Protein AF-A0A447P3W0-F1 (afdb_monomer_lite)

Organism: Salmonella enterica I (NCBI:txid59201)

Structure (mmCIF, N/CA/C/O backbone):
data_AF-A0A447P3W0-F1
#
_entry.id   AF-A0A447P3W0-F1
#
loop_
_atom_site.group_PDB
_atom_site.id
_atom_site.type_symbol
_atom_site.label_atom_id
_atom_site.label_alt_id
_atom_site.label_comp_id
_atom_site.label_asym_id
_atom_site.label_entity_id
_atom_site.label_seq_id
_atom_site.pdbx_PDB_ins_code
_atom_site.Cartn_x
_atom_site.Cartn_y
_atom_site.Cartn_z
_atom_site.occupancy
_atom_site.B_iso_or_equiv
_atom_site.auth_seq_id
_atom_site.auth_comp_id
_atom_site.auth_asym_id
_atom_site.auth_atom_id
_atom_site.pdbx_PDB_model_num
ATOM 1 N N . MET A 1 1 ? 22.751 2.523 -17.530 1.00 81.81 1 MET A N 1
ATOM 2 C CA . MET A 1 1 ? 23.596 1.506 -18.201 1.00 81.81 1 MET A CA 1
ATOM 3 C C . MET A 1 1 ? 23.497 0.234 -17.376 1.00 81.81 1 MET A C 1
ATOM 5 O O . MET A 1 1 ? 23.217 0.352 -16.186 1.00 81.81 1 MET A O 1
ATOM 9 N N . TRP A 1 2 ? 23.641 -0.942 -17.986 1.00 95.31 2 TRP A N 1
ATOM 10 C CA . TRP A 1 2 ? 23.753 -2.184 -17.219 1.00 95.31 2 TRP A CA 1
ATOM 11 C C . TRP A 1 2 ? 24.996 -2.120 -16.327 1.00 95.31 2 TRP A C 1
ATOM 13 O O . TRP A 1 2 ? 26.063 -1.725 -16.800 1.00 95.31 2 TRP A O 1
ATOM 23 N N . ASP A 1 3 ? 24.832 -2.454 -15.055 1.00 95.94 3 ASP A N 1
ATOM 24 C CA . ASP A 1 3 ? 25.897 -2.592 -14.075 1.00 95.94 3 ASP A CA 1
ATOM 25 C C . ASP A 1 3 ? 26.142 -4.088 -13.848 1.00 95.94 3 ASP A C 1
ATOM 27 O O . ASP A 1 3 ? 25.291 -4.802 -13.315 1.00 95.94 3 ASP A O 1
ATOM 31 N N . ALA A 1 4 ? 27.287 -4.572 -14.330 1.00 96.94 4 ALA A N 1
ATOM 32 C CA . ALA A 1 4 ? 27.618 -5.992 -14.323 1.00 96.94 4 ALA A CA 1
ATOM 33 C C . ALA A 1 4 ? 27.918 -6.524 -12.917 1.00 96.94 4 ALA A C 1
ATOM 35 O O . ALA A 1 4 ? 27.646 -7.695 -12.661 1.00 96.94 4 ALA A O 1
ATOM 36 N N . ASP A 1 5 ? 28.416 -5.672 -12.017 1.00 95.50 5 ASP A N 1
ATOM 37 C CA . ASP A 1 5 ? 28.773 -6.075 -10.656 1.00 95.50 5 ASP A CA 1
ATOM 38 C C . ASP A 1 5 ? 27.517 -6.347 -9.823 1.00 95.50 5 ASP A C 1
ATOM 40 O O . ASP A 1 5 ? 27.468 -7.303 -9.050 1.00 95.50 5 ASP A O 1
ATOM 44 N N . SER A 1 6 ? 26.474 -5.532 -10.015 1.00 94.69 6 SER A N 1
ATOM 45 C CA . SER A 1 6 ? 25.175 -5.731 -9.364 1.00 94.69 6 SER A CA 1
ATOM 46 C C . SER A 1 6 ? 24.215 -6.617 -10.160 1.00 94.69 6 SER A C 1
ATOM 48 O O . SER A 1 6 ? 23.220 -7.076 -9.604 1.00 94.69 6 SER A O 1
ATOM 50 N N . GLY A 1 7 ? 24.478 -6.860 -11.447 1.00 97.12 7 GLY A N 1
ATOM 51 C CA . GLY A 1 7 ? 23.565 -7.587 -12.329 1.00 97.12 7 GLY A CA 1
ATOM 52 C C . GLY A 1 7 ? 22.234 -6.854 -12.534 1.00 97.12 7 GLY A C 1
ATOM 53 O O . GLY A 1 7 ? 21.188 -7.497 -12.617 1.00 97.12 7 GLY A O 1
ATOM 54 N N . THR A 1 8 ? 22.252 -5.515 -12.566 1.00 97.38 8 THR A N 1
ATOM 55 C CA . THR A 1 8 ? 21.040 -4.685 -12.680 1.00 97.38 8 THR A CA 1
ATOM 56 C C . THR A 1 8 ? 21.228 -3.474 -13.593 1.00 97.38 8 THR A C 1
ATOM 58 O O . THR A 1 8 ? 22.339 -3.074 -13.935 1.00 97.38 8 THR A O 1
ATOM 61 N N . PHE A 1 9 ? 20.127 -2.828 -13.986 1.00 97.38 9 PHE A N 1
ATOM 62 C CA . PHE A 1 9 ? 20.202 -1.480 -14.545 1.00 97.38 9 PHE A CA 1
ATOM 63 C C . PHE A 1 9 ? 20.397 -0.456 -13.425 1.00 97.38 9 PHE A C 1
ATOM 65 O O . PHE A 1 9 ? 19.538 -0.309 -12.558 1.00 97.38 9 PHE A O 1
ATOM 72 N N . SER A 1 10 ? 21.488 0.312 -13.482 1.00 96.75 10 SER A N 1
ATOM 73 C CA . SER A 1 10 ? 21.755 1.355 -12.488 1.00 96.75 10 SER A CA 1
ATOM 74 C C . SER A 1 10 ? 21.189 2.712 -12.909 1.00 96.75 10 SER A C 1
ATOM 76 O O . SER A 1 10 ? 21.472 3.218 -14.003 1.00 96.75 10 SER A O 1
ATOM 78 N N . ALA A 1 11 ? 20.421 3.317 -11.999 1.00 96.81 11 ALA A N 1
ATOM 79 C CA . ALA A 1 11 ? 19.974 4.709 -12.065 1.00 96.81 11 ALA A CA 1
ATOM 80 C C . ALA A 1 11 ? 20.942 5.682 -11.356 1.00 96.81 11 ALA A C 1
ATOM 82 O O . ALA A 1 11 ? 20.610 6.854 -11.176 1.00 96.81 11 ALA A O 1
ATOM 83 N N . SER A 1 12 ? 22.127 5.227 -10.930 1.00 96.50 12 SER A N 1
ATOM 84 C CA . SER A 1 12 ? 23.120 6.100 -10.299 1.00 96.50 12 SER A CA 1
ATOM 85 C C . SER A 1 12 ? 23.651 7.143 -11.284 1.00 96.50 12 SER A C 1
ATOM 87 O O . SER A 1 12 ? 23.972 6.834 -12.434 1.00 96.50 12 SER A O 1
ATOM 89 N N . ARG A 1 13 ? 23.768 8.392 -10.829 1.00 95.69 13 ARG A N 1
ATOM 90 C CA . ARG A 1 13 ? 24.454 9.471 -11.547 1.00 95.69 13 ARG A CA 1
ATOM 91 C C . ARG A 1 13 ? 25.444 10.130 -10.601 1.00 95.69 13 ARG A C 1
ATOM 93 O O . ARG A 1 13 ? 25.056 10.614 -9.542 1.00 95.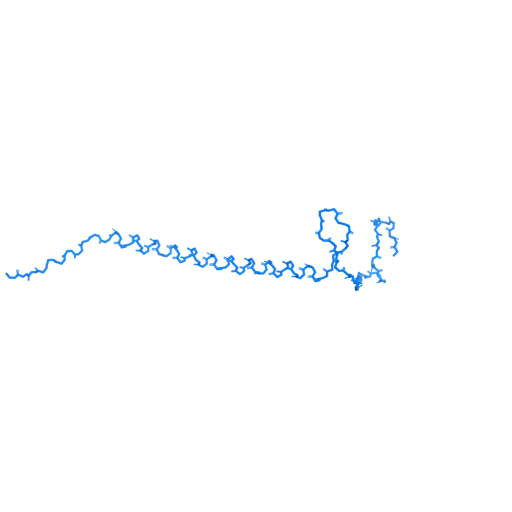69 13 ARG A O 1
ATOM 100 N N . ASN A 1 14 ? 26.720 10.135 -10.986 1.00 93.88 14 ASN A N 1
ATOM 101 C CA . ASN A 1 14 ? 27.826 10.676 -10.186 1.00 93.88 14 ASN A CA 1
ATOM 102 C C . ASN A 1 14 ? 27.884 10.105 -8.754 1.00 93.88 14 ASN A C 1
ATOM 104 O O . ASN A 1 14 ? 28.151 10.835 -7.805 1.00 93.88 14 ASN A O 1
ATOM 108 N N . GLY A 1 15 ? 27.596 8.808 -8.597 1.00 93.44 15 GLY A N 1
ATOM 109 C CA . GLY A 1 15 ? 27.630 8.118 -7.302 1.00 93.44 15 GLY A CA 1
ATOM 110 C C . GLY A 1 15 ? 26.354 8.240 -6.463 1.00 93.44 15 GLY A C 1
ATOM 111 O O . GLY A 1 15 ? 26.284 7.629 -5.402 1.00 93.44 15 GLY A O 1
ATOM 112 N N . SER A 1 16 ? 25.336 8.963 -6.937 1.00 96.62 16 SER A N 1
ATOM 113 C CA . SER A 1 16 ? 24.079 9.174 -6.210 1.00 96.62 16 SER A CA 1
ATOM 114 C C . SER A 1 16 ? 22.890 8.509 -6.898 1.00 96.62 16 SER A C 1
ATOM 116 O O . SER A 1 16 ? 22.750 8.565 -8.124 1.00 96.62 16 SER A O 1
ATOM 118 N N . ALA A 1 17 ? 21.982 7.935 -6.104 1.00 97.19 17 ALA A N 1
ATOM 119 C CA . ALA A 1 17 ? 20.698 7.443 -6.595 1.00 97.19 17 ALA A CA 1
ATOM 120 C C . ALA A 1 17 ? 19.890 8.587 -7.231 1.00 97.19 17 ALA A C 1
ATOM 122 O O . ALA A 1 17 ? 19.773 9.673 -6.663 1.00 97.19 17 ALA A O 1
ATOM 123 N N . SER A 1 18 ? 19.330 8.342 -8.416 1.00 97.75 18 SER A N 1
ATOM 124 C CA . SER A 1 18 ? 18.516 9.321 -9.143 1.00 97.75 18 SER A CA 1
ATOM 125 C C . SER A 1 18 ? 17.063 8.871 -9.240 1.00 97.75 18 SER A C 1
ATOM 127 O O . SER A 1 18 ? 16.771 7.678 -9.294 1.00 97.75 18 SER A O 1
ATOM 129 N N . LYS A 1 19 ? 16.143 9.837 -9.316 1.00 97.56 19 LYS A N 1
ATOM 130 C CA . LYS A 1 19 ? 14.733 9.564 -9.618 1.00 97.56 19 LYS A CA 1
ATOM 131 C C . LYS A 1 19 ? 14.568 9.121 -11.073 1.00 97.56 19 LYS A C 1
ATOM 133 O O . LYS A 1 19 ? 15.236 9.646 -11.964 1.00 97.56 19 LYS A O 1
ATOM 138 N N . ILE A 1 20 ? 13.602 8.236 -11.303 1.00 97.62 20 ILE A N 1
ATOM 139 C CA . ILE A 1 20 ? 13.040 7.938 -12.624 1.00 97.62 20 ILE A CA 1
ATOM 140 C C . ILE A 1 20 ? 11.649 8.581 -12.652 1.00 97.62 20 ILE A C 1
ATOM 142 O O . ILE A 1 20 ? 10.832 8.315 -11.776 1.00 97.62 20 ILE A O 1
ATOM 146 N N . THR A 1 21 ? 11.404 9.483 -13.604 1.00 98.19 21 THR A N 1
ATOM 147 C CA . THR A 1 21 ? 10.140 10.233 -13.734 1.00 98.19 21 THR A CA 1
ATOM 148 C C . THR A 1 21 ? 9.522 10.029 -15.117 1.00 98.19 21 THR A C 1
ATOM 150 O O . THR A 1 21 ? 10.156 9.435 -15.988 1.00 98.19 21 THR A O 1
ATOM 153 N N . ASN A 1 22 ? 8.297 10.530 -15.313 1.00 98.06 22 ASN A N 1
ATOM 154 C CA . ASN A 1 22 ? 7.465 10.321 -16.505 1.00 98.06 22 ASN A CA 1
ATOM 155 C C . ASN A 1 22 ? 7.158 8.835 -16.765 1.00 98.06 22 ASN A C 1
ATOM 157 O O . ASN A 1 22 ? 7.010 8.410 -17.908 1.00 98.06 22 ASN A O 1
ATOM 161 N N . LEU A 1 23 ? 7.071 8.050 -15.688 1.00 98.50 23 LEU A N 1
ATOM 162 C CA . LEU A 1 23 ? 6.646 6.658 -15.723 1.00 98.50 23 LEU A CA 1
ATOM 163 C C . LEU A 1 23 ? 5.113 6.606 -15.705 1.00 98.50 23 LEU A C 1
ATOM 165 O O . LEU A 1 23 ? 4.486 7.040 -14.732 1.00 98.50 23 LEU A O 1
ATOM 169 N N . ALA A 1 24 ? 4.516 6.090 -16.779 1.00 98.69 24 ALA A N 1
ATOM 170 C CA . ALA A 1 24 ? 3.093 5.764 -16.798 1.00 98.69 24 ALA A CA 1
ATOM 171 C C . ALA A 1 24 ? 2.770 4.725 -15.709 1.00 98.69 24 ALA A C 1
ATOM 173 O O . ALA A 1 24 ? 3.652 3.982 -15.287 1.00 98.69 24 ALA A O 1
ATOM 174 N N . ALA A 1 25 ? 1.525 4.688 -15.233 1.00 98.81 25 ALA A N 1
ATOM 175 C CA . ALA A 1 25 ? 1.123 3.696 -14.239 1.00 98.81 25 ALA A CA 1
ATOM 176 C C . ALA A 1 25 ? 1.297 2.280 -14.810 1.00 98.81 25 ALA A C 1
ATOM 178 O O . ALA A 1 25 ? 0.820 1.996 -15.910 1.00 98.81 25 ALA A O 1
ATOM 179 N N . GLY A 1 26 ? 1.987 1.419 -14.065 1.00 98.69 26 GLY A N 1
ATOM 180 C CA . GLY A 1 26 ? 2.213 0.032 -14.452 1.00 98.69 26 GLY A CA 1
ATOM 181 C C . GLY A 1 26 ? 0.957 -0.816 -14.278 1.00 98.69 26 GLY A C 1
ATOM 182 O O . GLY A 1 26 ? 0.092 -0.515 -13.450 1.00 98.69 26 GLY A O 1
ATOM 183 N N . THR A 1 27 ? 0.858 -1.908 -15.026 1.00 98.75 27 THR A N 1
ATOM 184 C CA . THR A 1 27 ? -0.245 -2.861 -14.879 1.00 98.75 27 THR A CA 1
ATOM 185 C C . THR A 1 27 ? -0.160 -3.568 -13.525 1.00 98.75 27 THR A C 1
ATOM 187 O O . THR A 1 27 ? 0.883 -4.117 -13.173 1.00 98.75 27 THR A O 1
ATOM 190 N N . LEU A 1 28 ? -1.262 -3.597 -12.768 1.00 98.19 28 LEU A N 1
ATOM 191 C CA . LEU A 1 28 ? -1.358 -4.330 -11.501 1.00 98.19 28 LEU A CA 1
ATOM 192 C C . LEU A 1 28 ? -1.996 -5.704 -11.738 1.00 98.19 28 LEU A C 1
ATOM 194 O O . LEU A 1 28 ? -3.210 -5.867 -11.636 1.00 98.19 28 LEU A O 1
ATOM 198 N N . ALA A 1 29 ? -1.159 -6.681 -12.079 1.00 98.56 29 ALA A N 1
ATOM 199 C CA . ALA A 1 29 ? -1.530 -8.080 -12.289 1.00 98.56 29 ALA A CA 1
ATOM 200 C C . ALA A 1 29 ? -0.454 -9.006 -11.697 1.00 98.56 29 ALA A C 1
ATOM 202 O O . ALA A 1 29 ? 0.684 -8.582 -11.499 1.00 98.56 29 ALA A O 1
ATOM 203 N N . ALA A 1 30 ? -0.814 -10.258 -11.400 1.00 98.44 30 ALA A N 1
ATOM 204 C CA . ALA A 1 30 ? 0.052 -11.200 -10.681 1.00 98.44 30 ALA A CA 1
ATOM 205 C C . ALA A 1 30 ? 1.377 -11.514 -11.403 1.00 98.44 30 ALA A C 1
ATOM 207 O O . ALA A 1 30 ? 2.368 -11.835 -10.754 1.00 98.44 30 ALA A O 1
ATOM 208 N N . ASP A 1 31 ? 1.388 -11.422 -12.728 1.00 98.31 31 ASP A N 1
ATOM 209 C CA . ASP A 1 31 ? 2.515 -11.707 -13.616 1.00 98.31 31 ASP A CA 1
ATOM 210 C C . ASP A 1 31 ? 3.102 -10.446 -14.278 1.00 98.31 31 ASP A C 1
ATOM 212 O O . ASP A 1 31 ? 3.948 -10.549 -15.166 1.00 98.31 31 ASP A O 1
ATOM 216 N N . SER A 1 32 ? 2.682 -9.252 -13.847 1.00 98.69 32 SER A N 1
ATOM 217 C CA . SER A 1 32 ? 3.179 -7.990 -14.398 1.00 98.69 32 SER A CA 1
ATOM 218 C C . SER A 1 32 ? 4.659 -7.774 -14.080 1.00 98.69 32 SER A C 1
ATOM 220 O O . SER A 1 32 ? 5.102 -7.928 -12.940 1.00 98.69 32 SER A O 1
ATOM 222 N N . THR A 1 33 ? 5.417 -7.346 -15.088 1.00 98.50 33 THR A N 1
ATOM 223 C CA . THR A 1 33 ? 6.808 -6.884 -14.950 1.00 98.50 33 THR A CA 1
ATOM 224 C C . THR A 1 33 ? 6.930 -5.366 -15.085 1.00 98.50 33 THR A C 1
ATOM 226 O O . THR A 1 33 ? 8.039 -4.845 -15.222 1.00 98.50 33 THR A O 1
ATOM 229 N N . ASP A 1 34 ? 5.802 -4.651 -15.097 1.00 98.81 34 ASP A N 1
ATOM 230 C CA . ASP A 1 34 ? 5.784 -3.198 -15.217 1.00 98.81 34 ASP A CA 1
ATOM 231 C C . ASP A 1 34 ? 6.285 -2.552 -13.921 1.00 98.81 34 ASP A C 1
ATOM 233 O O . ASP A 1 34 ? 5.908 -2.938 -12.812 1.00 98.81 34 ASP A O 1
ATOM 237 N N . ALA A 1 35 ? 7.107 -1.512 -14.049 1.00 98.56 35 ALA A N 1
ATOM 238 C CA . ALA A 1 35 ? 7.430 -0.670 -12.907 1.00 98.56 35 ALA A CA 1
ATOM 239 C C . ALA A 1 35 ? 6.183 0.111 -12.459 1.00 98.56 35 ALA A C 1
ATOM 241 O O . ALA A 1 35 ? 5.435 0.636 -13.284 1.00 98.56 35 ALA A O 1
ATOM 242 N N . VAL A 1 36 ? 5.994 0.240 -11.146 1.00 98.75 36 VAL A N 1
ATOM 243 C CA . VAL A 1 36 ? 4.936 1.075 -10.562 1.00 98.75 36 VAL A CA 1
ATOM 244 C C . VAL A 1 36 ? 5.442 2.490 -10.309 1.00 98.75 36 VAL A C 1
ATOM 246 O O . VAL A 1 36 ? 6.619 2.703 -10.007 1.00 98.75 36 VAL A O 1
ATOM 249 N N . ASN A 1 37 ? 4.553 3.473 -10.419 1.00 98.81 37 ASN A N 1
ATOM 250 C CA . ASN A 1 37 ? 4.883 4.869 -10.142 1.00 98.81 37 ASN A CA 1
ATOM 251 C C . ASN A 1 37 ? 4.318 5.337 -8.785 1.00 98.81 37 ASN A C 1
ATOM 253 O O . ASN A 1 37 ? 3.650 4.600 -8.059 1.00 98.81 37 ASN A O 1
ATOM 257 N N . GLY A 1 38 ? 4.590 6.598 -8.442 1.00 98.81 38 GLY A N 1
ATOM 258 C CA . GLY A 1 38 ? 4.179 7.175 -7.163 1.00 98.81 38 GLY A CA 1
ATOM 259 C C . GLY A 1 38 ? 2.665 7.283 -6.955 1.00 98.81 38 GLY A C 1
ATOM 260 O O . GLY A 1 38 ? 2.235 7.168 -5.813 1.00 98.81 38 GLY A O 1
ATOM 261 N N . SER A 1 39 ? 1.853 7.466 -8.006 1.00 98.81 39 SER A N 1
ATOM 262 C CA . SER A 1 39 ? 0.396 7.584 -7.831 1.00 98.81 39 SER A CA 1
ATOM 263 C C . SER A 1 39 ? -0.222 6.257 -7.396 1.00 98.81 39 SER A C 1
ATOM 265 O O . SER A 1 39 ? -1.075 6.238 -6.524 1.00 98.81 39 SER A O 1
ATOM 267 N N . GLN A 1 40 ? 0.272 5.131 -7.912 1.00 98.88 40 GLN A N 1
ATOM 268 C CA . GLN A 1 40 ? -0.224 3.806 -7.520 1.00 98.88 40 GLN A CA 1
ATOM 269 C C . GLN A 1 40 ? 0.091 3.471 -6.054 1.00 98.88 40 GLN A C 1
ATOM 271 O O . GLN A 1 40 ? -0.732 2.885 -5.346 1.00 98.88 40 GLN A O 1
ATOM 276 N N . LEU A 1 41 ? 1.287 3.851 -5.587 1.00 98.81 41 LEU A N 1
ATOM 277 C CA . LEU A 1 41 ? 1.649 3.709 -4.176 1.00 98.81 41 LEU A CA 1
ATOM 278 C C . LEU A 1 41 ? 0.823 4.655 -3.294 1.00 98.81 41 LEU A C 1
ATOM 280 O O . LEU A 1 41 ? 0.403 4.262 -2.211 1.00 98.81 41 LEU A O 1
ATOM 284 N N . PHE A 1 42 ? 0.556 5.873 -3.768 1.00 98.81 42 PHE A N 1
ATOM 285 C CA . PHE A 1 42 ? -0.302 6.830 -3.077 1.00 98.81 42 PHE A CA 1
ATOM 286 C C . PHE A 1 42 ? -1.734 6.297 -2.901 1.00 98.81 42 PHE A C 1
ATOM 288 O O . PHE A 1 42 ? -2.197 6.229 -1.768 1.00 98.81 42 PHE A O 1
ATOM 295 N N . ASP A 1 43 ? -2.373 5.794 -3.962 1.00 98.81 43 ASP A N 1
ATOM 296 C CA . ASP A 1 43 ? -3.718 5.194 -3.892 1.00 98.81 43 ASP A CA 1
ATOM 297 C C . ASP A 1 43 ? -3.776 4.009 -2.907 1.00 98.81 43 ASP A C 1
ATOM 299 O O . ASP A 1 43 ? -4.794 3.738 -2.266 1.00 98.81 43 ASP A O 1
ATOM 303 N N . THR A 1 44 ? -2.679 3.253 -2.803 1.00 98.81 44 THR A N 1
ATOM 304 C CA . THR A 1 44 ? -2.552 2.164 -1.825 1.00 98.81 44 THR A CA 1
ATOM 305 C C . THR A 1 44 ? -2.472 2.712 -0.402 1.00 98.81 44 THR A C 1
ATOM 307 O O . THR A 1 44 ? -3.154 2.196 0.483 1.00 98.81 44 THR A O 1
ATOM 310 N N . ASN A 1 45 ? -1.686 3.767 -0.180 1.00 98.88 45 ASN A N 1
ATOM 311 C CA . ASN A 1 45 ? -1.560 4.407 1.128 1.00 98.88 45 ASN A CA 1
ATOM 312 C C . ASN A 1 45 ? -2.883 5.033 1.589 1.00 98.88 45 ASN A C 1
ATOM 314 O O . ASN A 1 45 ? -3.242 4.852 2.745 1.00 98.88 45 ASN A O 1
ATOM 318 N N . GLU A 1 46 ? -3.664 5.651 0.698 1.00 98.88 46 GLU A N 1
ATOM 319 C CA . GLU A 1 46 ? -4.992 6.177 1.055 1.00 98.88 46 GLU A CA 1
ATOM 320 C C . GLU A 1 46 ? -5.929 5.075 1.576 1.00 98.88 46 GLU A C 1
ATOM 322 O O . GLU A 1 46 ? -6.648 5.265 2.558 1.00 98.88 46 GLU A O 1
ATOM 327 N N . LYS A 1 47 ? -5.887 3.878 0.974 1.00 98.81 47 LYS A N 1
ATOM 328 C CA . LYS A 1 47 ? -6.652 2.718 1.467 1.00 98.81 47 LYS A CA 1
ATOM 329 C C . LYS A 1 47 ? -6.161 2.242 2.837 1.00 98.81 47 LYS A C 1
ATOM 331 O O . LYS A 1 47 ? -6.966 1.805 3.655 1.00 98.81 47 LYS A O 1
ATOM 336 N N . VAL A 1 48 ? -4.855 2.315 3.100 1.00 98.94 48 VAL A N 1
ATOM 337 C CA . VAL A 1 48 ? -4.275 1.982 4.414 1.00 98.94 48 VAL A CA 1
ATOM 338 C C . VAL A 1 48 ? -4.685 3.007 5.475 1.00 98.94 48 VAL A C 1
ATOM 340 O O . VAL A 1 48 ? -5.039 2.623 6.593 1.00 98.94 48 VAL A O 1
ATOM 343 N N . ASP A 1 49 ? -4.705 4.290 5.129 1.00 98.81 49 ASP A N 1
ATOM 344 C CA . ASP A 1 49 ? -5.162 5.357 6.020 1.00 98.81 49 ASP A CA 1
ATOM 345 C C . ASP A 1 49 ? -6.651 5.189 6.353 1.00 98.81 49 ASP A C 1
ATOM 347 O O . ASP A 1 49 ? -7.036 5.263 7.523 1.00 98.81 49 ASP A O 1
ATOM 351 N N . GLN A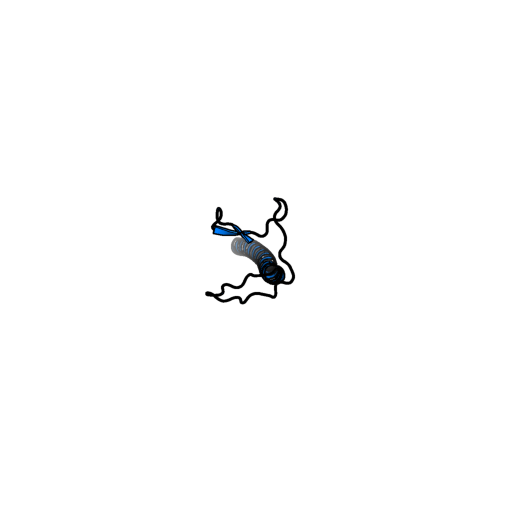 1 50 ? -7.480 4.848 5.358 1.00 98.88 50 GLN A N 1
ATOM 352 C CA . GLN A 1 50 ? -8.890 4.525 5.585 1.00 98.88 50 GLN A CA 1
ATOM 353 C C . GLN A 1 50 ? -9.053 3.324 6.523 1.00 98.88 50 GLN A C 1
ATOM 355 O O . GLN A 1 50 ? -9.8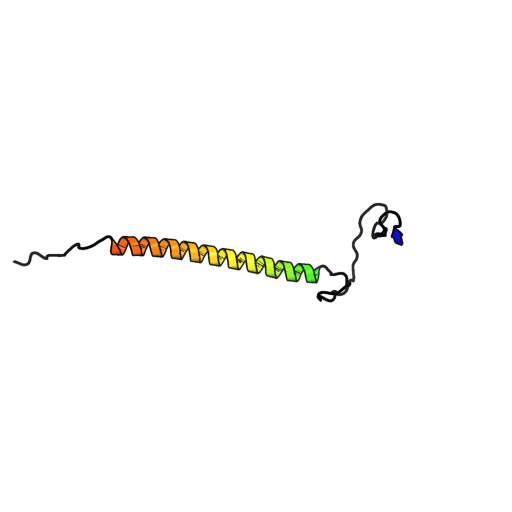03 3.403 7.496 1.00 98.88 50 GLN A O 1
ATOM 360 N N . ASN A 1 51 ? -8.300 2.242 6.303 1.00 98.94 51 ASN A N 1
ATOM 361 C CA . ASN A 1 51 ? -8.316 1.091 7.208 1.00 98.94 51 ASN A CA 1
ATOM 362 C C . ASN A 1 51 ? -7.938 1.493 8.646 1.00 98.94 51 ASN A C 1
ATOM 364 O O . ASN A 1 51 ? -8.521 0.992 9.606 1.00 98.94 51 ASN A O 1
ATOM 368 N N . THR A 1 52 ? -6.984 2.412 8.814 1.00 98.88 52 THR A N 1
ATOM 369 C CA . THR A 1 52 ? -6.563 2.919 10.131 1.00 98.88 52 THR A CA 1
ATOM 370 C C . THR A 1 52 ? -7.687 3.696 10.826 1.00 98.88 52 THR A C 1
ATOM 372 O O . THR A 1 52 ? -7.921 3.525 12.031 1.00 98.88 52 THR A O 1
ATOM 375 N N . ALA A 1 53 ? -8.428 4.512 10.073 1.00 98.88 53 ALA A N 1
ATOM 376 C CA . ALA A 1 53 ? -9.608 5.213 10.572 1.00 98.88 53 ALA A CA 1
ATOM 377 C C . ALA A 1 53 ? -10.728 4.234 10.970 1.00 98.88 53 ALA A C 1
ATOM 379 O O . ALA A 1 53 ? -11.287 4.345 12.065 1.00 98.88 53 ALA A O 1
ATOM 380 N N . ASP A 1 54 ? -11.003 3.228 10.138 1.00 98.88 54 ASP A N 1
ATOM 381 C CA . ASP A 1 54 ? -12.027 2.210 10.403 1.00 98.88 54 ASP A CA 1
ATOM 382 C C . ASP A 1 54 ? -11.697 1.387 11.657 1.00 98.88 54 ASP A C 1
ATOM 384 O O . ASP A 1 54 ? -12.564 1.137 12.497 1.00 98.88 54 ASP A O 1
ATOM 388 N N . ILE A 1 55 ? -10.425 1.025 11.850 1.00 98.94 55 ILE A N 1
ATOM 389 C CA . ILE A 1 55 ? -9.946 0.342 13.062 1.00 98.94 55 ILE A CA 1
ATOM 390 C C . ILE A 1 55 ? -10.160 1.206 14.311 1.00 98.94 55 ILE A C 1
ATOM 392 O O . ILE A 1 55 ? -10.572 0.692 15.356 1.00 98.94 55 ILE A O 1
ATOM 396 N N . THR A 1 56 ? -9.914 2.513 14.219 1.00 98.88 56 THR A N 1
ATOM 397 C CA . THR A 1 56 ? -10.137 3.446 15.334 1.00 98.88 56 THR A CA 1
ATOM 398 C C . THR A 1 56 ? -11.619 3.501 15.702 1.00 98.88 56 THR A C 1
ATOM 400 O O . THR A 1 56 ? -11.976 3.382 16.876 1.00 98.88 56 THR A O 1
ATOM 403 N N . THR A 1 57 ? -12.495 3.594 14.700 1.00 98.88 57 THR A N 1
ATOM 404 C CA . THR A 1 57 ? -13.950 3.527 14.889 1.00 98.88 57 THR A CA 1
ATOM 405 C C . THR A 1 57 ? -14.368 2.219 15.558 1.00 98.88 57 THR A C 1
ATOM 407 O O . THR A 1 57 ? -15.057 2.248 16.578 1.00 98.88 57 THR A O 1
ATOM 410 N N . ASN A 1 58 ? -13.894 1.078 15.052 1.00 98.88 58 ASN A N 1
ATOM 411 C CA . ASN A 1 58 ? -14.196 -0.234 15.627 1.00 98.88 58 ASN A CA 1
ATOM 412 C C . ASN A 1 58 ? -13.737 -0.339 17.087 1.00 98.88 58 ASN A C 1
ATOM 414 O O . ASN A 1 58 ? -14.469 -0.855 17.930 1.00 98.88 58 ASN A O 1
ATOM 418 N N . THR A 1 59 ? -12.556 0.195 17.406 1.00 98.88 59 THR A N 1
ATOM 419 C CA . THR A 1 59 ? -12.026 0.240 18.778 1.00 98.88 59 THR A CA 1
ATOM 420 C C . THR A 1 59 ? -12.952 1.029 19.703 1.00 98.88 59 THR A C 1
ATOM 422 O O . THR A 1 59 ? -13.273 0.571 20.800 1.00 98.88 59 THR A O 1
ATOM 425 N N . ASN A 1 60 ? -13.445 2.184 19.250 1.00 98.81 60 ASN A N 1
ATOM 426 C CA . ASN A 1 60 ? -14.388 2.995 20.018 1.00 98.81 60 ASN A CA 1
ATOM 427 C C . ASN A 1 60 ? -15.715 2.260 20.251 1.00 98.81 60 ASN A C 1
ATOM 429 O O . ASN A 1 60 ? -16.209 2.240 21.378 1.00 98.81 60 ASN A O 1
ATOM 433 N N . SER A 1 61 ? -16.264 1.605 19.224 1.00 98.81 61 SER A N 1
ATOM 434 C CA . SER A 1 61 ? -17.483 0.799 19.357 1.00 98.81 61 SER A CA 1
ATOM 435 C C . SER A 1 61 ? -17.307 -0.373 20.326 1.00 98.81 61 SER A C 1
ATOM 437 O O . SER A 1 61 ? -18.192 -0.634 21.135 1.00 98.81 61 SER A O 1
ATOM 439 N N . ILE A 1 62 ? -16.158 -1.056 20.299 1.00 98.75 62 ILE A N 1
ATOM 440 C CA . ILE A 1 62 ? -15.844 -2.144 21.240 1.00 98.75 62 ILE A CA 1
ATOM 441 C C . ILE A 1 62 ? -15.766 -1.622 22.679 1.00 98.75 62 ILE A C 1
ATOM 443 O O . ILE A 1 62 ? -16.316 -2.248 23.589 1.00 98.75 62 ILE A O 1
ATOM 447 N N . ASN A 1 63 ? -15.125 -0.473 22.894 1.00 98.56 63 ASN A N 1
ATOM 448 C CA . ASN A 1 63 ? -15.048 0.146 24.216 1.00 98.56 63 ASN A CA 1
ATOM 449 C C . ASN A 1 63 ? -16.442 0.523 24.736 1.00 98.56 63 ASN A C 1
ATOM 451 O O . ASN A 1 63 ? -16.760 0.221 25.884 1.00 98.56 63 ASN A O 1
ATOM 455 N N . GLN A 1 64 ? -17.296 1.095 23.880 1.00 98.69 64 GLN A N 1
ATOM 456 C CA . GLN A 1 64 ? -18.680 1.408 24.240 1.00 98.69 64 GLN A CA 1
ATOM 457 C C . GLN A 1 64 ? -19.466 0.145 24.605 1.00 98.69 64 GLN A C 1
ATOM 459 O O . GLN A 1 64 ? -20.065 0.088 25.675 1.00 98.69 64 GLN A O 1
ATOM 464 N N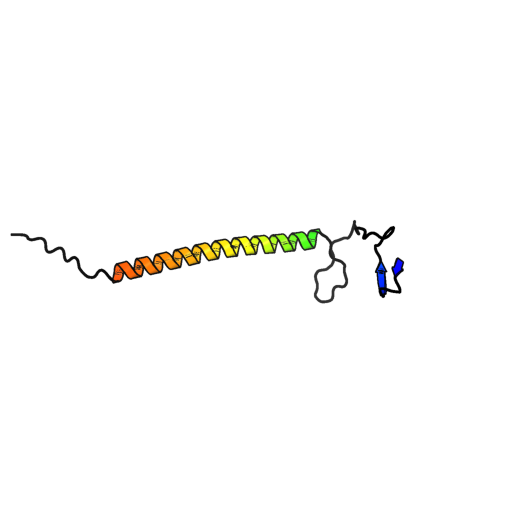 . ASN A 1 65 ? -19.387 -0.901 23.777 1.00 98.25 65 ASN A N 1
ATOM 465 C CA . ASN A 1 65 ? -20.031 -2.183 24.067 1.00 98.25 65 ASN A CA 1
ATOM 466 C C . ASN A 1 65 ? -19.546 -2.769 25.403 1.00 98.25 65 ASN A C 1
ATOM 468 O O . ASN A 1 65 ? -20.337 -3.322 26.164 1.00 98.25 65 ASN A O 1
ATOM 472 N N . THR A 1 66 ? -18.254 -2.630 25.713 1.00 98.06 66 THR A N 1
ATOM 473 C CA . THR A 1 66 ? -17.674 -3.076 26.990 1.00 98.06 66 THR A CA 1
ATOM 474 C C . THR A 1 66 ? -18.290 -2.327 28.175 1.00 98.06 66 THR A C 1
ATOM 476 O O . THR A 1 66 ? -18.633 -2.947 29.183 1.00 98.06 66 THR A O 1
ATOM 479 N N . THR A 1 67 ? -18.477 -1.008 28.056 1.00 97.50 67 THR A N 1
ATOM 480 C CA . THR A 1 67 ? -19.169 -0.194 29.066 1.00 97.50 67 THR A CA 1
ATOM 481 C C . THR A 1 67 ? -20.636 -0.590 29.211 1.00 97.50 67 THR A C 1
ATOM 483 O O . THR A 1 67 ? -21.092 -0.803 30.335 1.00 97.50 67 THR A O 1
ATOM 486 N N . ASP A 1 68 ? -21.357 -0.748 28.103 1.00 96.69 68 ASP A N 1
ATOM 487 C CA . ASP A 1 68 ? -22.781 -1.094 28.114 1.00 96.69 68 ASP A CA 1
ATOM 488 C C . ASP A 1 68 ? -23.021 -2.443 28.805 1.00 96.69 68 ASP A C 1
ATOM 490 O O . ASP A 1 68 ? -23.904 -2.554 29.659 1.00 96.69 68 ASP A O 1
ATOM 494 N N . ILE A 1 69 ? -22.181 -3.446 28.517 1.00 95.94 69 ILE A N 1
ATOM 495 C CA . ILE A 1 69 ? -22.220 -4.761 29.178 1.00 95.94 69 ILE A CA 1
ATOM 496 C C . ILE A 1 69 ? -22.016 -4.620 30.692 1.00 95.94 69 ILE A C 1
ATOM 498 O O . ILE A 1 69 ? -22.749 -5.231 31.476 1.00 95.94 69 ILE A O 1
ATOM 502 N N . ALA A 1 70 ? -21.053 -3.803 31.128 1.00 94.88 70 ALA A N 1
ATOM 503 C CA . ALA A 1 70 ? -20.805 -3.574 32.550 1.00 94.88 70 ALA A CA 1
ATOM 504 C C . ALA A 1 70 ? -22.007 -2.901 33.238 1.00 94.88 70 ALA A C 1
ATOM 506 O O . ALA A 1 70 ? -22.408 -3.304 34.332 1.00 94.88 70 ALA A O 1
ATOM 507 N N . THR A 1 71 ? -22.632 -1.915 32.588 1.00 94.31 71 THR A N 1
ATOM 508 C CA . THR A 1 71 ? -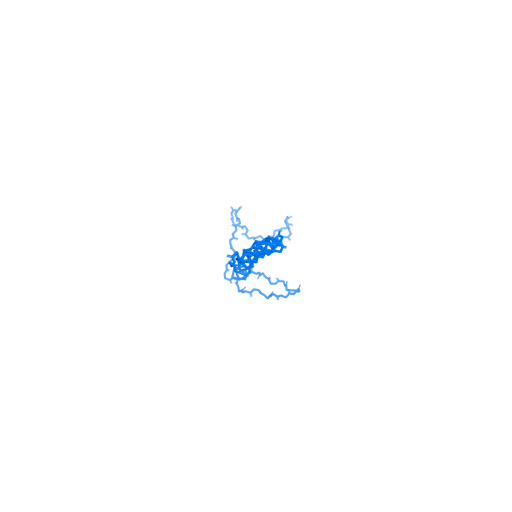23.831 -1.243 33.106 1.00 94.31 71 THR A CA 1
ATOM 509 C C . THR A 1 71 ? -25.028 -2.187 33.186 1.00 94.31 71 THR A C 1
ATOM 511 O O . THR A 1 71 ? -25.684 -2.237 34.229 1.00 94.31 71 THR A O 1
ATOM 514 N N . GLN A 1 72 ? -25.293 -2.970 32.136 1.00 92.38 72 GLN A N 1
ATOM 515 C CA . GLN A 1 72 ? -26.358 -3.976 32.140 1.00 92.38 72 GLN A CA 1
ATOM 516 C C . GLN A 1 72 ? -26.160 -4.974 33.287 1.00 92.38 72 GLN A C 1
ATOM 518 O O . GLN A 1 72 ? -27.094 -5.245 34.041 1.00 92.38 72 GLN A O 1
ATOM 523 N N . HIS A 1 73 ? -24.933 -5.463 33.487 1.00 84.81 73 HIS A N 1
ATOM 524 C CA . HIS A 1 73 ? -24.605 -6.369 34.586 1.00 84.81 73 HIS A CA 1
ATOM 525 C C . HIS A 1 73 ? -24.922 -5.763 35.967 1.00 84.81 73 HIS A C 1
ATOM 527 O O . HIS A 1 73 ? -25.505 -6.442 36.812 1.00 84.81 73 HIS A O 1
ATOM 533 N N . HIS A 1 74 ? -24.640 -4.476 36.196 1.00 75.94 74 HIS A N 1
ATOM 534 C CA . HIS A 1 74 ? -25.022 -3.797 37.441 1.00 75.94 74 HIS A CA 1
ATOM 535 C C . HIS A 1 74 ? -26.541 -3.650 37.625 1.00 75.94 74 HIS A C 1
ATOM 537 O O . HIS A 1 74 ? -27.019 -3.732 38.756 1.00 75.94 74 HIS A O 1
ATOM 543 N N . GLN A 1 75 ? -27.308 -3.458 36.546 1.00 71.44 75 GLN A N 1
ATOM 544 C CA . GLN A 1 75 ? -28.772 -3.353 36.612 1.00 71.44 75 GLN A CA 1
ATOM 545 C C . GLN A 1 75 ? -29.433 -4.678 37.021 1.00 71.44 75 GLN A C 1
ATOM 547 O O . GLN A 1 75 ? -30.378 -4.661 37.806 1.00 71.44 75 GLN A O 1
ATOM 552 N N . TYR A 1 76 ? -28.909 -5.825 36.570 1.00 64.94 76 TYR A N 1
ATOM 553 C CA . TYR A 1 76 ? -29.419 -7.146 36.971 1.00 64.94 76 TYR A CA 1
ATOM 554 C C . TYR A 1 76 ? -28.964 -7.592 38.371 1.00 64.94 76 TYR A C 1
ATOM 556 O O . TYR A 1 76 ? -29.583 -8.474 38.962 1.00 64.94 76 TYR A O 1
ATOM 564 N N . GLN A 1 77 ? -27.914 -6.981 38.931 1.00 58.09 77 GLN A N 1
ATOM 565 C CA . GLN A 1 77 ? -27.432 -7.266 40.291 1.00 58.09 77 GLN A CA 1
ATOM 566 C C . GLN A 1 77 ? -28.091 -6.421 41.394 1.00 58.09 77 GLN A C 1
ATOM 568 O O . GLN A 1 77 ? -27.744 -6.585 42.562 1.00 58.09 77 GLN A O 1
ATOM 573 N N . GLN A 1 78 ? -29.055 -5.553 41.066 1.00 51.97 78 GLN A N 1
ATOM 574 C CA . GLN A 1 78 ? -29.867 -4.810 42.040 1.00 51.97 78 GLN A CA 1
ATOM 575 C C . GLN A 1 78 ? -31.293 -5.396 42.133 1.00 51.97 78 GLN A C 1
ATOM 577 O O . GLN A 1 78 ? -32.245 -4.734 41.712 1.00 51.97 78 GLN A O 1
ATOM 582 N N . PRO A 1 79 ? -31.506 -6.623 42.649 1.00 57.78 79 PRO A N 1
ATOM 583 C CA . PRO A 1 79 ? -32.853 -7.079 42.939 1.00 57.78 79 PRO A CA 1
ATOM 584 C C . PRO A 1 79 ? -33.397 -6.324 44.165 1.00 57.78 79 PRO A C 1
ATOM 586 O O . PRO A 1 79 ? -32.859 -6.407 45.266 1.00 57.78 79 PRO A O 1
ATOM 589 N N . GLU A 1 80 ? -34.503 -5.611 43.946 1.00 56.72 80 GLU A N 1
ATOM 590 C CA . GLU A 1 80 ? -35.525 -5.288 44.946 1.00 56.72 80 GLU A CA 1
ATOM 591 C C . GLU A 1 80 ? -35.220 -4.214 46.009 1.00 56.72 80 GLU A C 1
ATOM 593 O O . GLU A 1 80 ? -35.131 -4.479 47.209 1.00 56.72 80 GLU A O 1
ATOM 598 N N . ARG A 1 81 ? -35.285 -2.933 45.618 1.00 56.31 81 ARG A N 1
ATOM 599 C CA . AR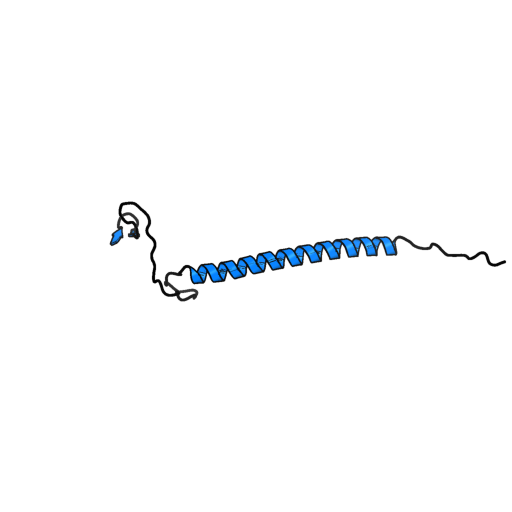G A 1 81 ? -35.904 -1.937 46.514 1.00 56.31 81 ARG A CA 1
ATOM 600 C C . ARG A 1 81 ? -37.416 -1.986 46.310 1.00 56.31 81 ARG A C 1
ATOM 602 O O . ARG A 1 81 ? -37.986 -1.091 45.683 1.00 56.31 81 ARG A O 1
ATOM 609 N N . PHE A 1 82 ? -38.050 -3.039 46.838 1.00 53.88 82 PHE A N 1
ATOM 610 C CA . PHE A 1 82 ? -39.499 -3.080 47.016 1.00 53.88 82 PHE A CA 1
ATOM 611 C C . PHE A 1 82 ? -39.912 -1.806 47.754 1.00 53.88 82 PHE A C 1
ATOM 613 O O . PHE A 1 82 ? -39.684 -1.644 48.954 1.00 53.88 82 PHE A O 1
ATOM 620 N N . HIS A 1 83 ? -40.512 -0.876 47.018 1.00 57.50 83 HIS A N 1
ATOM 621 C CA . HIS A 1 83 ? -41.260 0.220 47.600 1.00 57.50 83 HIS A CA 1
ATOM 622 C C . HIS A 1 83 ? -42.523 -0.393 48.205 1.00 57.50 83 HIS A C 1
ATOM 624 O O . HIS A 1 83 ? -43.580 -0.419 47.583 1.00 57.50 83 HIS A O 1
ATOM 630 N N . HIS A 1 84 ? -42.433 -0.905 49.429 1.00 48.09 84 HIS A N 1
ATOM 631 C CA . HIS A 1 84 ? -43.611 -0.953 50.279 1.00 48.09 84 HIS A CA 1
ATOM 632 C C . HIS A 1 84 ? -43.846 0.461 50.792 1.00 48.09 84 HIS A C 1
ATOM 634 O O . HIS A 1 84 ? -43.294 0.900 51.799 1.00 48.09 84 HIS A O 1
ATOM 640 N N . HIS A 1 85 ? -44.656 1.200 50.031 1.00 49.25 85 HIS A N 1
ATOM 641 C CA . HIS A 1 85 ? -45.438 2.288 50.586 1.00 49.25 85 HIS A CA 1
ATOM 642 C C . HIS A 1 85 ? -46.192 1.746 51.798 1.00 49.25 85 HIS A C 1
ATOM 644 O O . HIS A 1 85 ? -47.118 0.948 51.667 1.00 49.25 85 HIS A O 1
ATOM 650 N N . ALA A 1 86 ? -45.770 2.191 52.980 1.00 58.81 86 ALA A N 1
ATOM 651 C CA . ALA A 1 86 ? -46.604 2.206 54.162 1.00 58.81 86 ALA A CA 1
ATOM 652 C C . ALA A 1 86 ? -47.829 3.080 53.851 1.00 58.81 86 ALA A C 1
ATOM 654 O O . ALA A 1 86 ? -47.815 4.295 54.047 1.00 58.81 86 ALA A O 1
ATOM 655 N N . HIS A 1 87 ? -48.879 2.469 53.312 1.00 51.34 87 HIS A N 1
ATOM 656 C CA . HIS A 1 87 ? -50.213 3.033 53.382 1.00 51.34 87 HIS A CA 1
ATOM 657 C C . HIS A 1 87 ? -50.929 2.394 54.571 1.00 51.34 87 HIS A C 1
ATOM 659 O O . HIS A 1 87 ? -50.997 1.173 54.677 1.00 51.34 87 HIS A O 1
ATOM 665 N N . ARG A 1 88 ? -51.328 3.300 55.473 1.00 61.53 88 ARG A N 1
ATOM 666 C CA . ARG A 1 88 ? -52.210 3.167 56.639 1.00 61.53 88 ARG A CA 1
ATOM 667 C C . ARG A 1 88 ? -53.221 2.030 56.584 1.00 61.53 88 ARG A C 1
ATOM 669 O O . ARG A 1 88 ? -53.851 1.876 55.518 1.00 61.53 88 ARG A O 1
#

Secondary structure (DSSP, 8-state):
-EETTTTEE--EETTEE----SPPPPP-STT--PPP-HHHHHHHHHHHHHHHHHHHHHHHHHHHHHHHHHHHHHHHT-----------

pLDDT: mean 90.71, std 15.25, range [48.09, 98.94]

InterPro domains:
  IPR008635 Trimeric autotransporter adhesin YadA-like, stalk domain [PF05662] (19-63)
  IPR011049 Serralysin-like metalloprotease, C-terminal [SSF101967] (4-46)

Sequence (88 aa):
MWDADSGTFSASRNGSASKITNLAAGTLAADSTDAVNGSQLFDTNEKVDQNTADITTNTNSINQNTTDIATQHHQYQQPERFHHHAHR

Foldseek 3Di:
DQDPVVRDDACDDPNDHDDDDPFDAFDPDPPGPGDHDDVVVVVVVVVVVVVVVVVVVVVVVVVVVVVVVVVVVVVVVDPDPPPPDPDD

Radius of gyration: 31.2 Å; chains: 1; bounding box: 81×22×75 Å